Protein AF-A0AAV9LYA1-F1 (afdb_monomer)

Organism: NCBI:txid50273

Foldseek 3Di:
DLVVVCVVCVVCQVPVCVVVVHDHSVLVVLVCCCVPPCVVCLQVLQVVLLVQVVCVVVPHDDDLVVSVVSLVNQCVSVVNDCVSVVPSHVVVSVVSVVVVVVVVLVVCVVVHDPVVSVVVVVVSVVVVCVRVVVVVVVVD

InterPro domains:
  IPR001373 Cullin, N-terminal [PF00888] (2-130)
  IPR016159 Cullin repeat-like-containing domain superfamily [SSF74788] (1-132)
  IPR045093 Cullin [PTHR11932] (3-132)

Nearest PDB structures (foldseek):
  8i79-assembly1_E  TM=8.786E-01  e=1.451E-05  Homo sapiens
  8jau-assembly1_I  TM=9.009E-01  e=4.497E-05  Homo sapiens
  8i79-assembly1_C  TM=8.754E-01  e=7.915E-05  Homo sapiens
  8jar-assembly1_I  TM=9.065E-01  e=1.848E-04  Homo sapiens
  8jas-assembly1_E  TM=8.627E-01  e=2.636E-03  Homo sapiens

pLDDT: mean 85.84, std 10.92, range [37.28, 94.69]

Mean predicted aligned error: 6.58 Å

Solvent-accessible surface area (backbone atoms only — not comparable to full-atom values): 7899 Å² total; per-residue (Å²): 111,61,75,54,51,49,62,75,43,37,67,48,56,67,51,53,29,58,74,66,72,51,80,51,68,65,53,52,51,47,50,52,44,40,72,73,44,40,71,79,39,47,63,61,52,42,56,52,49,52,54,50,50,53,39,42,73,76,68,45,92,69,66,64,65,61,54,47,58,55,52,49,49,39,35,54,74,38,74,80,37,55,64,46,28,43,69,69,38,45,55,57,51,51,52,49,50,53,53,52,50,51,54,52,50,61,49,37,68,73,76,44,54,73,71,56,42,53,53,52,50,53,51,50,55,49,52,49,58,69,35,65,72,46,46,65,64,65,76,109

Radius of gyration: 20.77 Å; Cα contacts (8 Å, |Δi|>4): 65; chains: 1; bounding box: 50×28×59 Å

Secondary structure (DSSP, 8-state):
-HHHHHHHTHHIIIIIIHHHTPPPHHHHHHHHHIIIIIHHHHHHHHHHHHHHHHHHHTT----HHHHHHHHHHHHHHTTT-SHHIIIIIIHHHHHHHHHHHHHHHHHHHHHS-HHHHHHHHHHHHHHHHHSHHHHHHS--

Structure (mmCIF, N/CA/C/O backbone):
data_AF-A0AAV9LYA1-F1
#
_entry.id   AF-A0AAV9LYA1-F1
#
loop_
_atom_site.group_PDB
_atom_site.id
_atom_site.type_symbol
_atom_site.label_atom_id
_atom_site.label_alt_id
_atom_site.label_comp_id
_atom_site.label_asym_id
_atom_site.label_entity_id
_atom_site.label_seq_id
_atom_site.pdbx_PDB_ins_code
_atom_site.Cartn_x
_atom_site.Cartn_y
_atom_site.Cartn_z
_atom_site.occupancy
_atom_site.B_iso_or_equiv
_atom_site.auth_seq_id
_atom_site.auth_comp_id
_atom_site.auth_asym_id
_atom_site.auth_atom_id
_atom_site.pdbx_PDB_model_num
ATOM 1 N N . MET A 1 1 ? 16.032 -6.477 -13.720 1.00 66.44 1 MET A N 1
ATOM 2 C CA . MET A 1 1 ? 16.201 -6.683 -15.178 1.00 66.44 1 MET A CA 1
ATOM 3 C C . MET A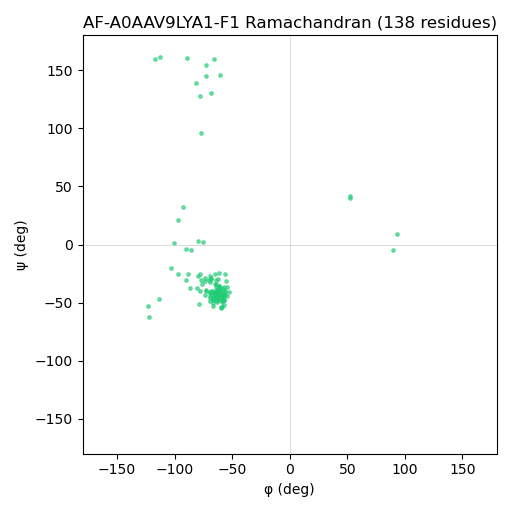 1 1 ? 16.549 -5.378 -15.905 1.00 66.44 1 MET A C 1
ATOM 5 O O . MET A 1 1 ? 17.589 -5.333 -16.545 1.00 66.44 1 MET A O 1
ATOM 9 N N . ILE A 1 2 ? 15.781 -4.295 -15.726 1.00 75.31 2 ILE A N 1
ATOM 10 C CA . ILE A 1 2 ? 16.028 -2.978 -16.361 1.00 75.31 2 ILE A CA 1
ATOM 11 C C . ILE A 1 2 ? 17.428 -2.402 -16.054 1.00 75.31 2 ILE A C 1
ATOM 13 O O . ILE A 1 2 ? 18.122 -1.959 -16.961 1.00 75.31 2 ILE A O 1
ATOM 17 N N . LYS A 1 3 ? 17.920 -2.539 -14.812 1.00 79.62 3 LYS A N 1
ATOM 18 C CA . LYS A 1 3 ? 19.301 -2.155 -14.433 1.00 79.62 3 LYS A CA 1
ATOM 19 C C . LYS A 1 3 ? 20.392 -2.831 -15.281 1.00 79.62 3 LYS A C 1
ATOM 21 O O . LYS A 1 3 ? 21.455 -2.259 -15.491 1.00 79.62 3 LYS A O 1
ATOM 26 N N . TRP A 1 4 ? 20.150 -4.054 -15.757 1.00 83.56 4 TRP A N 1
ATOM 27 C CA . TRP A 1 4 ? 21.087 -4.755 -16.638 1.00 83.56 4 TRP A CA 1
ATOM 28 C C . TRP A 1 4 ? 20.966 -4.278 -18.081 1.00 83.56 4 TRP A C 1
ATOM 30 O O . TRP A 1 4 ? 21.985 -4.110 -18.739 1.00 83.56 4 TRP A O 1
ATOM 40 N N . LEU A 1 5 ? 19.749 -3.992 -18.550 1.00 83.50 5 LEU A N 1
ATOM 41 C CA . LEU A 1 5 ? 19.531 -3.410 -19.875 1.00 83.50 5 LEU A CA 1
ATOM 42 C C . LEU A 1 5 ? 20.225 -2.047 -20.011 1.00 83.50 5 LEU A C 1
ATOM 44 O O . LEU A 1 5 ? 20.911 -1.833 -21.003 1.00 83.50 5 LEU A O 1
ATOM 48 N N . SER A 1 6 ? 20.157 -1.187 -18.989 1.00 80.88 6 SER A N 1
ATOM 49 C CA . SER A 1 6 ? 20.910 0.081 -18.951 1.00 80.88 6 SER A CA 1
ATOM 50 C C . SER A 1 6 ? 22.428 -0.144 -19.066 1.00 80.88 6 SER A C 1
ATOM 52 O O . SER A 1 6 ? 23.117 0.559 -19.802 1.00 80.88 6 SER A O 1
ATOM 54 N N . ARG A 1 7 ? 22.971 -1.205 -18.449 1.00 84.50 7 ARG A N 1
ATOM 55 C CA . ARG A 1 7 ? 24.391 -1.574 -18.615 1.00 84.50 7 ARG A CA 1
ATOM 56 C C . ARG A 1 7 ? 24.726 -2.053 -20.028 1.00 84.50 7 ARG A C 1
ATOM 58 O O . ARG A 1 7 ? 25.752 -1.648 -20.566 1.00 84.50 7 ARG A O 1
ATOM 65 N N . PHE A 1 8 ? 23.887 -2.897 -20.628 1.00 88.31 8 PHE A N 1
ATOM 66 C CA . PHE A 1 8 ? 24.110 -3.391 -21.992 1.00 88.31 8 PHE A CA 1
ATOM 67 C C . PHE A 1 8 ? 23.994 -2.276 -23.036 1.00 88.31 8 PHE A C 1
ATOM 69 O O . PHE A 1 8 ? 24.804 -2.203 -23.957 1.00 88.31 8 PHE A O 1
ATOM 76 N N . PHE A 1 9 ? 23.029 -1.374 -22.866 1.00 87.25 9 PHE A N 1
ATOM 77 C CA . PHE A 1 9 ? 22.775 -0.256 -23.770 1.00 87.25 9 PHE A CA 1
ATOM 78 C C . PHE A 1 9 ? 23.413 1.057 -23.301 1.00 87.25 9 PHE A C 1
ATOM 80 O O . PHE A 1 9 ? 23.032 2.126 -23.777 1.00 87.25 9 PHE A O 1
ATOM 87 N N . HIS A 1 10 ? 24.432 0.994 -22.436 1.00 87.56 10 HIS A N 1
ATOM 88 C CA . HIS A 1 10 ? 25.041 2.173 -21.812 1.00 87.56 10 HIS A CA 1
ATOM 89 C C . HIS A 1 10 ? 25.523 3.215 -22.831 1.00 87.56 10 HIS A C 1
ATOM 91 O O . HIS A 1 10 ? 25.393 4.418 -22.616 1.00 87.56 10 HIS A O 1
ATOM 97 N N . TYR A 1 11 ? 26.053 2.767 -23.975 1.00 88.75 11 TYR A N 1
ATOM 98 C CA . TYR A 1 11 ? 26.466 3.671 -25.049 1.00 88.75 11 TYR A CA 1
ATOM 99 C C . TYR A 1 11 ? 25.280 4.452 -25.638 1.00 88.75 11 TYR A C 1
ATOM 101 O O . TYR A 1 11 ? 25.370 5.663 -25.841 1.00 88.75 11 TYR A O 1
ATOM 109 N N . LEU A 1 12 ? 24.152 3.780 -25.889 1.00 85.56 12 LEU A N 1
ATOM 110 C CA . LEU A 1 12 ? 22.944 4.439 -26.386 1.00 85.56 12 LEU A CA 1
ATOM 111 C C . LEU A 1 12 ? 22.390 5.409 -25.341 1.00 85.56 12 LEU A C 1
ATOM 113 O O . LEU A 1 12 ? 22.082 6.545 -25.689 1.00 85.56 12 LEU A O 1
ATOM 117 N N . GLU A 1 13 ? 22.347 5.000 -24.073 1.00 82.88 13 GLU A N 1
ATOM 118 C CA . GLU A 1 13 ? 21.921 5.849 -22.954 1.00 82.88 13 GLU A CA 1
ATOM 119 C C . GLU A 1 13 ? 22.766 7.122 -22.840 1.00 82.88 13 GLU A C 1
ATOM 121 O O . GLU A 1 13 ? 22.237 8.231 -22.786 1.00 82.88 13 GLU A O 1
ATOM 126 N N . ARG A 1 14 ? 24.093 6.982 -22.873 1.00 86.06 14 ARG A N 1
ATOM 127 C CA . ARG A 1 14 ? 25.007 8.103 -22.645 1.00 86.06 14 ARG A CA 1
ATOM 128 C C . ARG A 1 14 ? 25.124 9.052 -23.833 1.00 86.06 14 ARG A C 1
ATOM 130 O O . ARG A 1 14 ? 25.337 10.243 -23.626 1.00 86.06 14 ARG A O 1
ATOM 137 N N . PHE A 1 15 ? 25.039 8.546 -25.063 1.00 87.25 15 PHE A N 1
ATOM 138 C CA . PHE A 1 15 ? 25.331 9.348 -26.255 1.00 87.25 15 PHE A CA 1
ATOM 139 C C . PHE A 1 15 ? 24.108 9.591 -27.135 1.00 87.25 15 PHE A C 1
ATOM 141 O O . PHE A 1 15 ? 23.883 10.723 -27.556 1.00 87.25 15 PHE A O 1
ATOM 148 N N . PHE A 1 16 ? 23.312 8.562 -27.433 1.00 86.88 16 PHE A N 1
ATOM 149 C CA . PHE A 1 16 ? 22.181 8.698 -28.353 1.00 86.88 16 PHE A CA 1
ATOM 150 C C . PHE A 1 16 ? 20.973 9.359 -27.680 1.00 86.88 16 PHE A C 1
ATOM 152 O O . PHE A 1 16 ? 20.455 10.350 -28.197 1.00 86.88 16 PHE A O 1
ATOM 159 N N . ILE A 1 17 ? 20.566 8.845 -26.516 1.00 87.19 17 ILE A N 1
ATOM 160 C CA . ILE A 1 17 ? 19.440 9.360 -25.725 1.00 87.19 17 ILE A CA 1
ATOM 161 C C . ILE A 1 17 ? 19.745 10.787 -25.261 1.00 87.19 17 ILE A C 1
ATOM 163 O O . ILE A 1 17 ? 18.947 11.688 -25.514 1.00 87.19 17 ILE A O 1
ATOM 167 N N . ALA A 1 18 ? 20.944 11.024 -24.712 1.00 84.38 18 ALA A N 1
ATOM 168 C CA . ALA A 1 18 ? 21.375 12.353 -24.275 1.00 84.38 18 ALA A CA 1
ATOM 169 C C . ALA A 1 18 ? 21.381 13.390 -25.413 1.00 84.38 18 ALA A C 1
ATOM 171 O O . ALA A 1 18 ? 20.904 14.508 -25.238 1.00 84.38 18 ALA A O 1
ATOM 172 N N . ARG A 1 19 ? 21.874 13.025 -26.607 1.00 87.62 19 ARG A N 1
ATOM 173 C CA . ARG A 1 19 ? 21.932 13.943 -27.759 1.00 87.62 19 ARG A CA 1
ATOM 174 C C . ARG A 1 19 ? 20.555 14.279 -28.331 1.00 87.62 19 ARG A C 1
ATOM 176 O O . ARG A 1 19 ? 20.407 15.329 -28.949 1.00 87.62 19 ARG A O 1
ATOM 183 N N . ARG A 1 20 ? 19.577 13.383 -28.183 1.00 88.62 20 ARG A N 1
ATOM 184 C CA . ARG A 1 20 ? 18.207 13.573 -28.682 1.00 88.62 20 ARG A CA 1
ATOM 185 C C . ARG A 1 20 ? 17.208 14.001 -27.606 1.00 88.62 20 ARG A C 1
ATOM 187 O O . ARG A 1 20 ? 16.042 14.169 -27.942 1.00 88.62 20 ARG A O 1
ATOM 194 N N . SER A 1 21 ? 17.654 14.178 -26.361 1.00 84.94 21 SER A N 1
ATOM 195 C CA . SER A 1 21 ? 16.804 14.533 -25.215 1.00 84.94 21 SER A CA 1
ATOM 196 C C . SER A 1 21 ? 15.603 13.592 -25.050 1.00 84.94 21 SER A C 1
ATOM 198 O O . SER A 1 21 ? 14.484 14.037 -24.814 1.00 84.94 21 SER A O 1
ATOM 200 N N . LEU A 1 22 ? 15.836 12.288 -25.224 1.00 87.69 22 LEU A N 1
ATOM 201 C CA . LEU A 1 22 ? 14.820 11.249 -25.033 1.00 87.69 22 LEU A CA 1
ATOM 202 C C . LEU A 1 22 ? 14.800 10.765 -23.574 1.00 87.69 22 LEU A C 1
ATOM 204 O O . LEU A 1 22 ? 15.787 10.927 -22.855 1.00 87.69 22 LEU A O 1
ATOM 208 N N . SER A 1 23 ? 13.698 10.133 -23.167 1.00 85.50 23 SER A N 1
ATOM 209 C CA . SER A 1 23 ? 13.571 9.460 -21.869 1.00 85.50 23 SER A CA 1
ATOM 210 C C . SER A 1 23 ? 14.592 8.335 -21.691 1.00 85.50 23 SER A C 1
ATOM 212 O O . SER A 1 23 ? 14.947 7.637 -22.649 1.00 85.50 23 SER A O 1
ATOM 214 N N . GLY A 1 24 ? 15.048 8.155 -20.450 1.00 86.50 24 GLY A N 1
ATOM 215 C CA . GLY A 1 24 ? 15.975 7.091 -20.064 1.00 86.50 24 GLY A CA 1
ATOM 216 C C . GLY A 1 24 ? 15.358 5.699 -20.206 1.00 86.50 24 GLY A C 1
ATOM 217 O O . GLY A 1 24 ? 14.137 5.536 -20.248 1.00 86.50 24 GLY A O 1
ATOM 218 N N . LEU A 1 25 ? 16.195 4.663 -20.298 1.00 86.50 25 LEU A N 1
ATOM 219 C CA . LEU A 1 25 ? 15.695 3.292 -20.442 1.00 86.50 25 LEU A CA 1
ATOM 220 C C . LEU A 1 25 ? 15.028 2.787 -19.157 1.00 86.50 25 LEU A C 1
ATOM 222 O O . LEU A 1 25 ? 14.107 1.972 -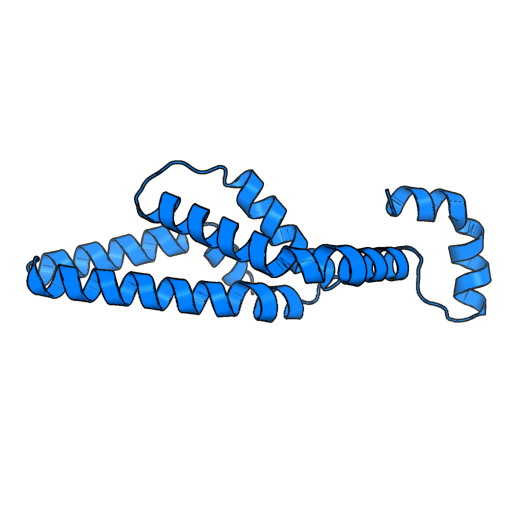19.206 1.00 86.50 25 LEU A O 1
ATOM 226 N N . ASP A 1 26 ? 15.495 3.275 -18.013 1.00 84.88 26 ASP A N 1
ATOM 227 C CA . ASP A 1 26 ? 14.852 3.115 -16.715 1.00 84.88 26 ASP A CA 1
ATOM 228 C C . ASP A 1 26 ? 13.440 3.702 -16.702 1.00 84.88 26 ASP A C 1
ATOM 230 O O . ASP A 1 26 ? 12.504 3.029 -16.268 1.00 84.88 26 ASP A O 1
ATOM 234 N N . GLU A 1 27 ? 13.281 4.901 -17.257 1.00 86.75 27 GLU A N 1
ATOM 235 C CA . GLU A 1 27 ? 11.994 5.574 -17.361 1.00 86.75 27 GLU A CA 1
ATOM 236 C C . GLU A 1 27 ? 11.031 4.860 -18.294 1.00 86.75 27 GLU A C 1
ATOM 238 O O . GLU A 1 27 ? 9.922 4.515 -17.889 1.00 86.75 27 GLU A O 1
ATOM 243 N N . VAL A 1 28 ? 11.476 4.537 -19.506 1.00 89.06 28 VAL A N 1
ATOM 244 C CA . VAL A 1 28 ? 10.659 3.792 -20.468 1.00 89.06 28 VAL A CA 1
ATOM 245 C C . VAL A 1 28 ? 10.279 2.418 -19.920 1.00 89.06 28 VAL A C 1
ATOM 247 O O . VAL A 1 28 ? 9.123 2.015 -20.018 1.00 89.06 28 VAL A O 1
ATOM 250 N N . GLY A 1 29 ? 11.222 1.705 -19.299 1.00 89.31 29 GLY A N 1
ATOM 251 C CA . GLY A 1 29 ? 10.953 0.399 -18.707 1.00 89.31 29 GLY A CA 1
ATOM 252 C C . GLY A 1 29 ? 9.916 0.458 -17.585 1.00 89.31 29 GLY A C 1
ATOM 253 O O . GLY A 1 29 ? 9.052 -0.418 -17.509 1.00 89.31 29 GLY A O 1
ATOM 254 N N . LEU A 1 30 ? 9.969 1.493 -16.740 1.00 89.31 30 LEU A N 1
ATOM 255 C CA . LEU A 1 30 ? 8.979 1.694 -15.686 1.00 89.31 30 LEU A CA 1
ATOM 256 C C . LEU A 1 30 ? 7.610 2.076 -16.254 1.00 89.31 30 LEU A C 1
ATOM 258 O O . LEU A 1 30 ? 6.613 1.520 -15.804 1.00 89.31 30 LEU A O 1
ATOM 262 N N . MET A 1 31 ? 7.549 2.953 -17.263 1.00 90.06 31 MET A N 1
ATOM 263 C CA . MET A 1 31 ? 6.291 3.277 -17.946 1.00 90.06 31 MET A CA 1
ATOM 264 C C . MET A 1 31 ? 5.647 2.026 -18.546 1.00 90.06 31 MET A C 1
ATOM 266 O O . MET 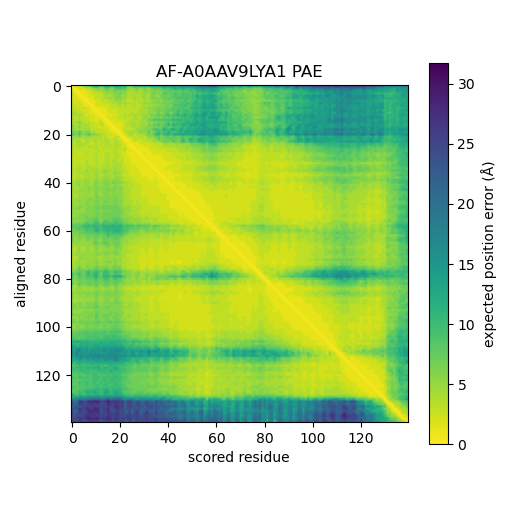A 1 31 ? 4.470 1.781 -18.318 1.00 90.06 31 MET A O 1
ATOM 270 N N . CYS A 1 32 ? 6.421 1.175 -19.227 1.00 92.12 32 CYS A N 1
ATOM 271 C CA . CYS A 1 32 ? 5.899 -0.083 -19.760 1.00 92.12 32 CYS A CA 1
ATOM 272 C C . CYS A 1 32 ? 5.359 -1.001 -18.657 1.00 92.12 32 CYS A C 1
ATOM 274 O O . CYS A 1 32 ? 4.302 -1.603 -18.829 1.00 92.12 32 CYS A O 1
ATOM 276 N N . PHE A 1 33 ? 6.063 -1.123 -17.527 1.00 92.25 33 PHE A N 1
ATOM 277 C CA . PHE A 1 33 ? 5.569 -1.912 -16.397 1.00 92.25 33 PHE A CA 1
ATOM 278 C C . PHE A 1 33 ? 4.280 -1.323 -15.817 1.00 92.25 33 PHE A C 1
ATOM 280 O O . PHE A 1 33 ? 3.338 -2.063 -15.532 1.00 92.25 33 PHE A O 1
ATOM 287 N N . ARG A 1 34 ? 4.219 0.004 -15.676 1.00 91.75 34 ARG A N 1
ATOM 288 C CA . ARG A 1 34 ? 3.036 0.696 -15.176 1.00 91.75 34 ARG A CA 1
ATOM 289 C C . ARG A 1 34 ? 1.825 0.414 -16.067 1.00 91.75 34 ARG A C 1
ATOM 291 O O . ARG A 1 34 ? 0.809 -0.078 -15.588 1.00 91.75 34 ARG A O 1
ATOM 298 N N . ASP A 1 35 ? 1.976 0.669 -17.360 1.00 92.69 35 ASP A N 1
ATOM 299 C CA . ASP A 1 35 ? 0.868 0.661 -18.311 1.00 92.69 35 ASP A CA 1
ATOM 300 C C . ASP A 1 35 ? 0.381 -0.767 -18.628 1.00 92.69 35 ASP A C 1
ATOM 302 O O . ASP A 1 35 ? -0.800 -0.970 -18.887 1.00 92.69 35 ASP A O 1
ATOM 306 N N . LEU A 1 36 ? 1.271 -1.770 -18.597 1.00 94.50 36 LEU A N 1
ATOM 307 C CA . LEU A 1 36 ? 0.930 -3.155 -18.956 1.00 94.50 36 LEU A CA 1
ATOM 308 C C . LEU A 1 36 ? 0.615 -4.060 -17.760 1.00 94.50 36 LEU A C 1
ATOM 310 O O . LEU A 1 36 ? -0.040 -5.085 -17.937 1.00 94.50 36 LEU A O 1
ATOM 314 N N . VAL A 1 37 ? 1.138 -3.750 -16.570 1.00 93.69 37 VAL A N 1
ATOM 315 C CA . VAL A 1 37 ? 1.053 -4.644 -15.402 1.00 93.69 37 VAL A CA 1
ATOM 316 C C . VAL A 1 37 ? 0.397 -3.951 -14.220 1.00 93.69 37 VAL A C 1
ATOM 318 O O . VAL A 1 37 ? -0.551 -4.488 -13.650 1.00 93.69 37 VAL A O 1
ATOM 321 N N . TYR A 1 38 ? 0.889 -2.777 -13.830 1.00 93.81 38 TYR A N 1
ATOM 322 C CA . TYR A 1 38 ? 0.401 -2.117 -12.622 1.00 93.81 38 TYR A CA 1
ATOM 323 C C . TYR A 1 38 ? -1.055 -1.677 -12.737 1.00 93.81 38 TYR A C 1
ATOM 325 O O . TYR A 1 38 ? -1.827 -1.982 -11.837 1.00 93.81 38 TYR A O 1
ATOM 333 N N . GLU A 1 39 ? -1.450 -1.018 -13.828 1.00 93.62 39 GLU A N 1
ATOM 334 C CA . GLU A 1 39 ? -2.830 -0.536 -13.992 1.00 93.62 39 GLU A CA 1
ATOM 335 C C . GLU A 1 39 ? -3.867 -1.667 -13.874 1.00 93.62 39 GLU A C 1
ATOM 337 O O . GLU A 1 39 ? -4.903 -1.501 -13.233 1.00 93.62 39 GLU A O 1
ATOM 342 N N . GLU A 1 40 ? -3.539 -2.856 -14.383 1.00 94.50 40 GLU A N 1
ATOM 343 C CA . GLU A 1 40 ? -4.397 -4.046 -14.318 1.00 94.50 40 GLU A CA 1
ATOM 344 C C . GLU A 1 40 ? -4.403 -4.727 -12.936 1.00 94.50 40 GLU A C 1
ATOM 346 O O . GLU A 1 40 ? -5.391 -5.355 -12.537 1.00 94.50 40 GLU A O 1
ATOM 351 N N . LEU A 1 41 ? -3.294 -4.650 -12.192 1.00 94.00 41 LEU A N 1
ATOM 352 C CA . LEU A 1 41 ? -3.112 -5.395 -10.941 1.00 94.00 41 LEU A CA 1
ATOM 353 C C . LEU A 1 41 ? -3.275 -4.555 -9.676 1.00 94.00 41 LEU A C 1
ATOM 355 O O . LEU A 1 41 ? -3.558 -5.133 -8.626 1.00 94.00 41 LEU A O 1
ATOM 359 N N . LYS A 1 42 ? -3.150 -3.226 -9.745 1.00 93.50 42 LYS A N 1
ATOM 360 C CA . LYS A 1 42 ? -3.141 -2.339 -8.572 1.00 93.50 42 LYS A CA 1
ATOM 361 C C . LYS A 1 42 ? -4.379 -2.499 -7.696 1.00 93.50 42 LYS A C 1
ATOM 363 O O . LYS A 1 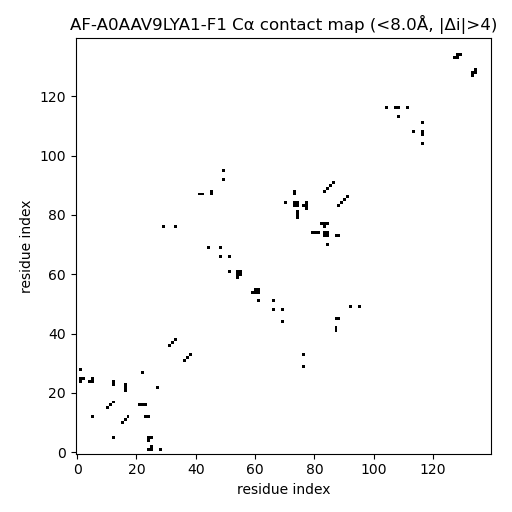42 ? -4.253 -2.582 -6.479 1.00 93.50 42 LYS A O 1
ATOM 368 N N . GLY A 1 43 ? -5.558 -2.651 -8.306 1.00 94.69 43 GLY A N 1
ATOM 369 C CA . GLY A 1 43 ? -6.806 -2.888 -7.576 1.00 94.69 43 GLY A CA 1
ATOM 370 C C . GLY A 1 43 ? -6.785 -4.208 -6.801 1.00 94.69 43 GLY A C 1
ATOM 371 O O . GLY A 1 43 ? -7.025 -4.222 -5.600 1.00 94.69 43 GLY A O 1
ATOM 372 N N . LYS A 1 44 ? -6.406 -5.309 -7.462 1.00 94.44 44 LYS A N 1
ATOM 373 C CA . LYS A 1 44 ? -6.327 -6.638 -6.828 1.00 94.44 44 LYS A CA 1
ATOM 374 C C . LYS A 1 44 ? -5.260 -6.689 -5.736 1.00 94.44 44 LYS A C 1
ATOM 376 O O . LYS A 1 44 ? -5.481 -7.296 -4.694 1.00 94.44 44 LYS A O 1
ATOM 381 N N . ALA A 1 45 ? -4.109 -6.065 -5.984 1.00 93.38 45 ALA A N 1
ATOM 382 C CA . ALA A 1 45 ? -3.020 -5.978 -5.021 1.00 93.38 45 ALA A CA 1
ATOM 383 C C . ALA A 1 45 ? -3.451 -5.189 -3.782 1.00 93.38 45 ALA A C 1
ATOM 385 O O . ALA A 1 45 ? -3.257 -5.667 -2.667 1.00 93.38 45 ALA A O 1
ATOM 386 N N . ARG A 1 46 ? -4.106 -4.037 -3.971 1.00 93.44 46 ARG A N 1
ATOM 387 C CA . ARG A 1 46 ? -4.681 -3.258 -2.874 1.00 93.44 46 ARG A CA 1
ATOM 388 C C . ARG A 1 46 ? -5.668 -4.089 -2.064 1.00 93.44 46 ARG A C 1
ATOM 390 O O . ARG A 1 46 ? -5.515 -4.168 -0.853 1.00 93.44 46 ARG A O 1
ATOM 397 N N . ASP A 1 47 ? -6.642 -4.718 -2.714 1.00 93.38 47 ASP A N 1
ATOM 398 C CA . ASP A 1 47 ? -7.689 -5.462 -2.013 1.00 93.38 47 ASP A CA 1
ATOM 399 C C . ASP A 1 47 ? -7.093 -6.637 -1.211 1.00 93.38 47 ASP A C 1
ATOM 401 O O . ASP A 1 47 ? -7.470 -6.873 -0.064 1.00 93.38 47 ASP A O 1
ATOM 405 N N . ALA A 1 48 ? -6.094 -7.333 -1.769 1.00 92.88 48 ALA A N 1
ATOM 406 C CA . ALA A 1 48 ? -5.362 -8.384 -1.064 1.00 92.88 48 ALA A CA 1
ATOM 407 C C . ALA A 1 48 ? -4.582 -7.845 0.146 1.00 92.88 48 ALA A C 1
ATOM 409 O O . ALA A 1 48 ? -4.602 -8.456 1.215 1.00 92.88 48 ALA A O 1
ATOM 410 N N . VAL A 1 49 ? -3.923 -6.692 -0.001 1.00 91.00 49 VAL A N 1
ATOM 411 C CA . VAL A 1 49 ? -3.217 -6.020 1.095 1.00 91.00 49 VAL A CA 1
ATOM 412 C C . VAL A 1 49 ? -4.188 -5.598 2.197 1.00 91.00 49 VAL A C 1
ATOM 414 O O . VAL A 1 49 ? -3.915 -5.851 3.366 1.00 91.00 49 VAL A O 1
ATOM 417 N N . THR A 1 50 ? -5.344 -5.031 1.852 1.00 90.69 50 THR A N 1
ATOM 418 C CA . THR A 1 50 ? -6.383 -4.675 2.827 1.00 90.69 50 THR A CA 1
ATOM 419 C C . THR A 1 50 ? -6.820 -5.890 3.646 1.00 90.69 50 THR A C 1
ATOM 421 O O . THR A 1 50 ? -6.856 -5.813 4.872 1.00 90.69 50 THR A O 1
ATOM 424 N N . VAL A 1 51 ? -7.037 -7.040 2.998 1.00 92.00 51 VAL A N 1
ATOM 425 C CA . VAL A 1 51 ? -7.374 -8.295 3.693 1.00 92.00 51 VAL A CA 1
ATOM 426 C C . VAL A 1 51 ? -6.255 -8.751 4.633 1.00 92.00 51 VAL A C 1
ATOM 428 O O . VAL A 1 51 ? -6.537 -9.219 5.733 1.00 92.00 51 VAL A O 1
ATOM 431 N N . LEU A 1 52 ? -4.985 -8.632 4.231 1.00 90.19 52 LEU A N 1
ATOM 432 C CA . LEU A 1 52 ? -3.859 -8.972 5.109 1.00 90.19 52 LEU A CA 1
ATOM 433 C C . LEU A 1 52 ? -3.815 -8.070 6.346 1.00 90.19 52 LEU A C 1
ATOM 435 O O . LEU A 1 52 ? -3.551 -8.552 7.443 1.00 90.19 52 LEU A O 1
ATOM 439 N N . ILE A 1 53 ? -4.117 -6.785 6.189 1.00 88.81 53 ILE A N 1
ATOM 440 C CA . ILE A 1 53 ? -4.114 -5.837 7.305 1.00 88.81 53 ILE A CA 1
ATOM 441 C C . ILE A 1 53 ? -5.265 -6.123 8.266 1.00 88.81 53 ILE A C 1
ATOM 443 O O . ILE A 1 53 ? -5.074 -6.092 9.478 1.00 88.81 53 ILE A O 1
ATOM 447 N N . ASP A 1 54 ? -6.448 -6.455 7.754 1.00 90.12 54 ASP A N 1
ATOM 448 C CA . ASP A 1 54 ? -7.572 -6.841 8.609 1.00 90.12 54 ASP A CA 1
ATOM 449 C C . ASP A 1 54 ? -7.271 -8.112 9.407 1.00 90.12 54 ASP A C 1
ATOM 451 O O . ASP A 1 54 ? -7.583 -8.184 10.593 1.00 90.12 54 ASP A O 1
ATOM 455 N N . LYS A 1 55 ? -6.590 -9.086 8.796 1.00 90.75 55 LYS A N 1
ATOM 456 C CA . LYS A 1 55 ? -6.108 -10.275 9.508 1.00 90.75 55 LYS A CA 1
ATOM 457 C C . LYS A 1 55 ? -5.139 -9.918 10.631 1.00 90.75 55 LYS A C 1
ATOM 459 O O . LYS A 1 55 ? -5.296 -10.409 11.745 1.00 90.75 55 LYS A O 1
ATOM 464 N N . GLU A 1 56 ? -4.181 -9.030 10.369 1.00 88.44 56 GLU A N 1
ATOM 465 C CA . GLU A 1 56 ? -3.258 -8.550 11.405 1.00 88.44 56 GLU A CA 1
ATOM 466 C C . GLU A 1 56 ? -3.995 -7.827 12.544 1.00 88.44 56 GLU A C 1
ATOM 468 O O . GLU A 1 56 ? -3.683 -8.039 13.717 1.00 88.44 56 GLU A O 1
ATOM 473 N N . ARG A 1 57 ? -5.021 -7.028 12.224 1.00 86.62 57 ARG A N 1
ATOM 474 C CA . ARG A 1 57 ? -5.859 -6.328 13.214 1.00 86.62 57 ARG A CA 1
ATOM 475 C C . ARG A 1 57 ? -6.650 -7.272 14.110 1.00 86.62 57 ARG A C 1
ATOM 477 O O . ARG A 1 57 ? -6.816 -6.976 15.292 1.00 86.62 57 ARG A O 1
ATOM 48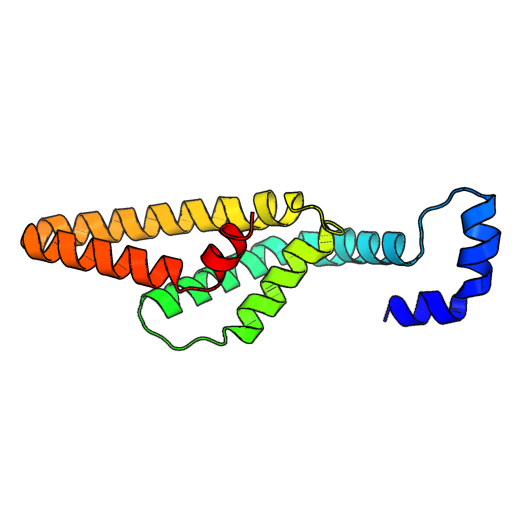4 N N . GLU A 1 58 ? -7.122 -8.388 13.566 1.00 89.12 58 GLU A N 1
ATOM 485 C CA . GLU A 1 58 ? -7.799 -9.441 14.333 1.00 89.12 58 GLU A CA 1
ATOM 486 C C . GLU A 1 58 ? -6.801 -10.363 15.071 1.00 89.12 58 GLU A C 1
ATOM 488 O O . GLU A 1 58 ? -7.205 -11.289 15.774 1.00 89.12 58 GLU A O 1
ATOM 493 N N . GLY A 1 59 ? -5.495 -10.077 14.986 1.00 87.00 59 GLY A N 1
ATOM 494 C CA . GLY A 1 59 ? -4.440 -10.749 15.747 1.00 87.00 59 GLY A CA 1
ATOM 495 C C . GLY A 1 59 ? -3.787 -11.933 15.032 1.00 87.00 59 GLY A C 1
ATOM 496 O O . GLY A 1 59 ? -3.008 -12.659 15.655 1.00 87.00 59 GLY A O 1
ATOM 497 N N . GLU A 1 60 ? -4.070 -12.145 13.745 1.00 90.69 60 GLU A N 1
ATOM 498 C CA . GLU A 1 60 ? -3.371 -13.149 12.943 1.00 90.69 60 GLU A CA 1
ATOM 499 C C . GLU A 1 60 ? -1.942 -12.690 12.617 1.00 90.69 60 GLU A C 1
ATOM 501 O O . GLU A 1 60 ? -1.673 -11.512 12.381 1.00 90.69 60 GLU A O 1
ATOM 506 N N . GLN A 1 61 ? -0.999 -13.634 12.562 1.00 86.75 61 GLN A N 1
ATOM 507 C CA . GLN A 1 61 ? 0.347 -13.325 12.087 1.00 86.75 61 GLN A CA 1
ATOM 508 C C . GLN A 1 61 ? 0.373 -13.251 10.563 1.00 86.75 61 GLN A C 1
ATOM 510 O O . GLN A 1 61 ? -0.018 -14.198 9.878 1.00 86.75 61 GLN A O 1
ATOM 515 N N . ILE A 1 62 ? 0.897 -12.143 10.044 1.00 88.25 62 ILE A N 1
ATOM 516 C CA . ILE A 1 62 ? 1.102 -11.930 8.613 1.00 88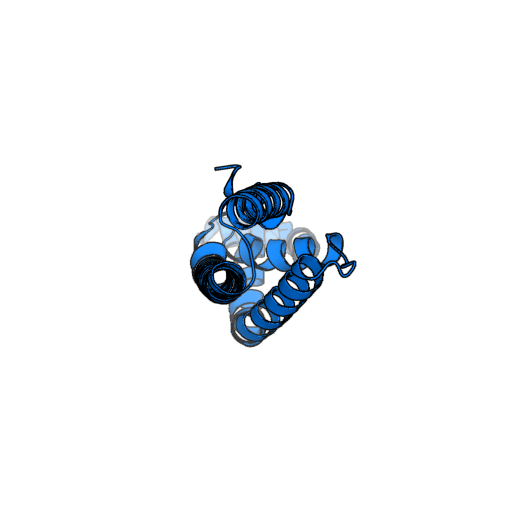.25 62 ILE A CA 1
ATOM 517 C C . ILE A 1 62 ? 2.583 -11.762 8.283 1.00 88.25 62 ILE A C 1
ATOM 519 O O . ILE A 1 62 ? 3.400 -11.388 9.129 1.00 88.25 62 ILE A O 1
ATOM 523 N N . ASP A 1 63 ? 2.924 -11.990 7.018 1.00 88.50 63 ASP A N 1
ATOM 524 C CA . ASP A 1 63 ? 4.243 -11.656 6.497 1.00 88.50 63 ASP A CA 1
ATOM 525 C C . ASP A 1 63 ? 4.344 -10.143 6.243 1.00 88.50 63 ASP A C 1
ATOM 527 O O . ASP A 1 63 ? 3.943 -9.619 5.200 1.00 88.50 63 ASP A O 1
ATOM 531 N N . ARG A 1 64 ? 4.896 -9.429 7.229 1.00 84.19 64 ARG A N 1
ATOM 532 C CA . ARG A 1 64 ? 5.161 -7.986 7.142 1.00 84.19 64 ARG A CA 1
ATOM 533 C C . ARG A 1 64 ? 6.200 -7.628 6.073 1.00 84.19 64 ARG A C 1
ATOM 535 O O . ARG A 1 64 ? 6.192 -6.497 5.593 1.00 84.19 64 ARG A O 1
ATOM 542 N N . GLY A 1 65 ? 7.092 -8.556 5.716 1.00 86.44 65 GLY A N 1
ATOM 543 C CA . GLY A 1 65 ? 8.064 -8.366 4.640 1.00 86.44 65 GLY A CA 1
ATOM 544 C C . GLY A 1 65 ? 7.364 -8.325 3.288 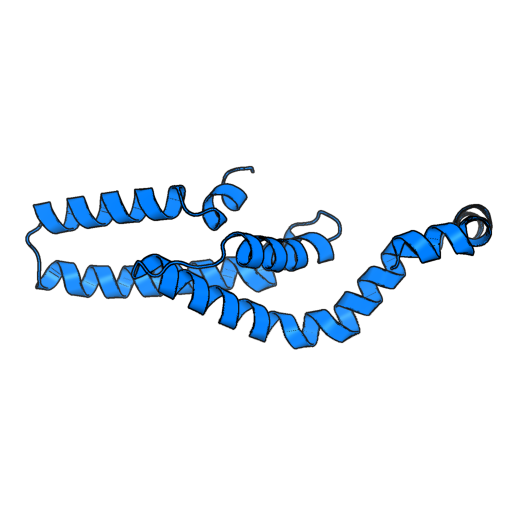1.00 86.44 65 GLY A C 1
ATOM 545 O O . GLY A 1 65 ? 7.523 -7.358 2.551 1.00 86.44 65 GLY A O 1
ATOM 546 N N . LEU A 1 66 ? 6.486 -9.298 3.035 1.00 87.88 66 LEU A N 1
ATOM 547 C CA . LEU A 1 66 ? 5.654 -9.329 1.832 1.00 87.88 66 LEU A CA 1
ATOM 548 C C . LEU A 1 66 ? 4.773 -8.079 1.707 1.00 87.88 66 LEU A C 1
ATOM 550 O O . LEU A 1 66 ? 4.668 -7.497 0.631 1.00 87.88 66 LEU A O 1
ATOM 554 N N . LEU A 1 67 ? 4.153 -7.652 2.810 1.00 86.88 67 LEU A N 1
ATOM 555 C CA . LEU A 1 67 ? 3.352 -6.431 2.847 1.00 86.88 67 LEU A CA 1
ATOM 556 C C . LEU A 1 67 ? 4.179 -5.215 2.409 1.00 86.88 67 LEU A C 1
ATOM 558 O O . LEU A 1 67 ? 3.750 -4.454 1.545 1.00 86.88 67 LEU A O 1
ATOM 562 N N . LYS A 1 68 ? 5.384 -5.067 2.967 1.00 85.38 68 LYS A N 1
ATOM 563 C CA . LYS A 1 68 ? 6.308 -3.993 2.605 1.00 85.38 68 LYS A CA 1
ATOM 564 C C . LYS A 1 68 ? 6.719 -4.066 1.133 1.00 85.38 68 LYS A C 1
ATOM 566 O O . LYS A 1 68 ? 6.654 -3.048 0.455 1.00 85.38 68 LYS A O 1
ATOM 571 N N . ASP A 1 69 ? 7.074 -5.246 0.632 1.00 88.00 69 ASP A N 1
ATOM 572 C CA . ASP A 1 69 ? 7.489 -5.431 -0.762 1.00 88.00 69 ASP A CA 1
ATOM 573 C C . ASP A 1 69 ? 6.381 -5.023 -1.745 1.00 88.00 69 ASP A C 1
ATOM 575 O O . ASP A 1 69 ? 6.657 -4.428 -2.787 1.00 88.00 69 ASP A O 1
ATOM 579 N N . VAL A 1 70 ? 5.115 -5.301 -1.411 1.00 88.81 70 VAL A N 1
ATOM 580 C CA . VAL A 1 70 ? 3.970 -4.866 -2.221 1.00 88.81 70 VAL A CA 1
ATOM 581 C C . VAL A 1 70 ? 3.789 -3.348 -2.149 1.00 88.81 70 VAL A C 1
ATOM 583 O O . VAL A 1 70 ? 3.596 -2.720 -3.189 1.00 88.81 70 VAL A O 1
ATOM 586 N N . LEU A 1 71 ? 3.886 -2.738 -0.964 1.00 86.62 71 LEU A N 1
ATOM 587 C CA . LEU A 1 71 ? 3.794 -1.278 -0.807 1.00 86.62 71 LEU A CA 1
ATOM 588 C C . LEU A 1 71 ? 4.919 -0.543 -1.551 1.00 86.62 71 LEU A C 1
ATOM 590 O O . LEU A 1 71 ? 4.671 0.481 -2.191 1.00 86.62 71 LEU A O 1
ATOM 594 N N . ASP A 1 72 ? 6.128 -1.104 -1.553 1.00 87.25 72 ASP A N 1
ATOM 595 C CA . ASP A 1 72 ? 7.280 -0.560 -2.273 1.00 87.25 72 ASP A CA 1
ATOM 596 C C . ASP A 1 72 ? 7.033 -0.500 -3.797 1.00 87.25 72 ASP A C 1
ATOM 598 O O . ASP A 1 72 ? 7.611 0.350 -4.476 1.00 87.25 72 ASP A O 1
ATOM 602 N N . ILE A 1 73 ? 6.132 -1.325 -4.355 1.00 89.50 73 ILE A N 1
ATOM 603 C CA . ILE A 1 73 ? 5.715 -1.231 -5.768 1.00 89.50 73 ILE A CA 1
ATOM 604 C C . ILE A 1 73 ? 4.880 0.034 -6.009 1.00 89.50 73 ILE A C 1
ATOM 606 O O . ILE A 1 73 ? 5.150 0.761 -6.969 1.00 89.50 73 ILE A O 1
ATOM 610 N N . PHE A 1 74 ? 3.904 0.323 -5.141 1.00 88.06 74 PHE A N 1
ATOM 611 C CA . PHE A 1 74 ? 3.057 1.521 -5.245 1.00 88.06 74 PHE A CA 1
ATOM 612 C C . PHE A 1 74 ? 3.886 2.810 -5.142 1.00 88.06 74 PHE A C 1
ATOM 614 O O . PHE A 1 74 ? 3.651 3.764 -5.882 1.00 88.06 74 PHE A O 1
ATOM 621 N N . VAL A 1 75 ? 4.911 2.820 -4.284 1.00 88.00 75 VAL A N 1
ATOM 622 C CA . VAL A 1 75 ? 5.861 3.939 -4.164 1.00 88.00 75 VAL A CA 1
ATOM 623 C C . VAL A 1 75 ? 6.827 3.991 -5.355 1.00 88.00 75 VAL A C 1
ATOM 625 O O . VAL A 1 75 ? 7.101 5.058 -5.911 1.00 88.00 75 VAL A O 1
ATOM 628 N N . GLY A 1 76 ? 7.353 2.838 -5.773 1.00 86.88 76 GLY A N 1
ATOM 629 C CA . GLY A 1 76 ? 8.380 2.736 -6.809 1.00 86.88 76 GLY A CA 1
ATOM 630 C C . GLY A 1 76 ? 7.919 3.202 -8.190 1.00 86.88 76 GLY A C 1
ATOM 631 O O . GLY A 1 76 ? 8.719 3.744 -8.954 1.00 86.88 76 GLY A O 1
ATOM 632 N N . ILE A 1 77 ? 6.631 3.053 -8.503 1.00 88.06 77 ILE A N 1
ATOM 633 C CA . ILE A 1 77 ? 6.058 3.458 -9.797 1.00 88.06 77 ILE A CA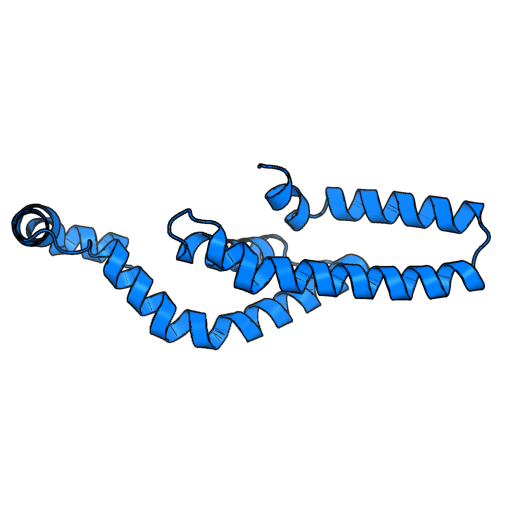 1
ATOM 634 C C . ILE A 1 77 ? 6.029 4.970 -9.984 1.00 88.06 77 ILE A C 1
ATOM 636 O O . ILE A 1 77 ? 6.185 5.453 -11.105 1.00 88.06 77 ILE A O 1
ATOM 640 N N . GLY A 1 78 ? 5.921 5.730 -8.897 1.00 83.00 78 GLY A N 1
ATOM 641 C CA . GLY A 1 78 ? 5.982 7.185 -8.951 1.00 83.00 78 GLY A CA 1
ATOM 642 C C . GLY A 1 78 ? 7.385 7.753 -9.162 1.00 83.00 78 GLY A C 1
ATOM 643 O O . GLY A 1 78 ? 7.532 8.972 -9.157 1.00 83.00 78 GLY A O 1
ATOM 644 N N . MET A 1 79 ? 8.424 6.920 -9.320 1.00 78.50 79 MET A N 1
ATOM 645 C CA . MET A 1 79 ? 9.824 7.369 -9.416 1.00 78.50 79 MET A CA 1
ATOM 646 C C . MET A 1 79 ? 10.238 8.282 -8.253 1.00 78.50 79 MET A C 1
ATOM 648 O O . MET A 1 79 ? 10.922 9.287 -8.439 1.00 78.50 79 MET A O 1
ATOM 652 N N . GLY A 1 80 ? 9.781 7.959 -7.043 1.00 73.25 80 GLY A N 1
ATOM 653 C CA . GLY A 1 80 ? 9.999 8.783 -5.852 1.00 73.25 80 GLY A CA 1
ATOM 654 C C . GLY A 1 80 ? 8.911 9.830 -5.596 1.00 73.25 80 GLY A C 1
ATOM 655 O O . GLY A 1 80 ? 8.934 10.465 -4.545 1.00 73.25 80 GLY A O 1
ATOM 656 N N . LYS A 1 81 ? 7.931 9.989 -6.494 1.00 83.19 81 LYS A N 1
ATOM 657 C CA . LYS A 1 81 ? 6.682 10.700 -6.194 1.00 83.19 81 LYS A CA 1
ATOM 658 C C . LYS A 1 81 ? 5.710 9.776 -5.470 1.00 83.19 81 LYS A C 1
ATOM 660 O O . LYS A 1 81 ? 5.536 8.627 -5.861 1.00 83.19 81 LYS A O 1
ATOM 665 N N . MET A 1 82 ? 5.026 10.313 -4.466 1.00 85.56 82 MET A N 1
ATOM 666 C CA . MET A 1 82 ? 4.046 9.561 -3.674 1.00 85.56 82 MET A CA 1
ATOM 667 C C . MET A 1 82 ? 2.644 9.549 -4.289 1.00 85.56 82 MET A C 1
ATOM 669 O O . MET A 1 82 ? 1.790 8.832 -3.793 1.00 85.56 82 MET A O 1
ATOM 673 N N . GLU A 1 83 ? 2.415 10.270 -5.392 1.00 88.00 83 GLU A N 1
ATOM 674 C CA . GLU A 1 83 ? 1.087 10.433 -6.007 1.00 88.00 83 GLU A CA 1
ATOM 675 C C . GLU A 1 83 ? 0.378 9.094 -6.281 1.00 88.00 83 GLU A C 1
ATOM 677 O O . GLU A 1 83 ? -0.820 8.973 -6.048 1.00 88.00 83 GLU A O 1
ATOM 682 N N . TYR A 1 84 ? 1.095 8.071 -6.755 1.00 88.44 84 TYR A N 1
ATOM 683 C CA . TYR A 1 84 ? 0.498 6.756 -7.029 1.00 88.44 84 TYR A CA 1
ATOM 684 C C . TYR A 1 84 ? 0.177 5.996 -5.744 1.00 88.44 84 TYR A C 1
ATOM 686 O O . TYR A 1 84 ? -0.888 5.399 -5.633 1.00 88.44 84 TYR A O 1
ATOM 694 N N . TYR A 1 85 ? 1.061 6.062 -4.749 1.00 88.94 85 TYR A N 1
ATOM 695 C CA . TYR A 1 85 ? 0.790 5.492 -3.435 1.00 88.94 85 TYR A CA 1
ATOM 696 C C . TYR A 1 85 ? -0.437 6.149 -2.788 1.00 88.94 85 TYR A C 1
ATOM 698 O O . TYR A 1 85 ? -1.341 5.442 -2.349 1.00 88.94 85 TYR A O 1
ATOM 706 N N . GLU A 1 86 ? -0.503 7.481 -2.793 1.00 89.38 86 GLU A N 1
ATOM 707 C CA . GLU A 1 86 ? -1.610 8.246 -2.213 1.00 89.38 86 GLU A CA 1
ATOM 708 C C . GLU A 1 86 ? -2.944 7.894 -2.887 1.00 89.38 86 GLU A C 1
ATOM 710 O O . GLU A 1 86 ? -3.894 7.466 -2.228 1.00 89.38 86 GLU A O 1
ATOM 715 N N . ASN A 1 87 ? -2.996 8.010 -4.218 1.00 90.94 87 ASN A N 1
ATOM 716 C CA . ASN A 1 87 ? -4.243 7.885 -4.971 1.00 90.94 87 ASN A CA 1
ATOM 717 C C . ASN A 1 87 ? -4.699 6.430 -5.160 1.00 90.94 87 ASN A C 1
ATOM 719 O O . ASN A 1 87 ? -5.897 6.145 -5.095 1.00 90.94 87 ASN A O 1
ATOM 723 N N . ASP A 1 88 ? -3.777 5.499 -5.428 1.00 91.44 88 ASP A N 1
ATOM 724 C CA . ASP A 1 88 ? -4.149 4.118 -5.750 1.00 91.44 88 ASP A CA 1
ATOM 725 C C . ASP A 1 88 ? -4.278 3.234 -4.499 1.00 91.44 88 ASP A C 1
ATOM 727 O O . ASP A 1 88 ? -5.034 2.254 -4.534 1.00 91.44 88 ASP A O 1
ATOM 731 N N . PHE A 1 89 ? -3.583 3.570 -3.401 1.00 90.38 89 PHE A N 1
ATOM 732 C CA . PHE A 1 89 ? -3.530 2.757 -2.182 1.00 90.38 89 PHE A CA 1
ATOM 733 C C . PHE A 1 89 ? -4.014 3.490 -0.921 1.00 90.38 89 PHE A C 1
ATOM 735 O O . PHE A 1 89 ? -4.997 3.053 -0.316 1.00 90.38 89 PHE A O 1
ATOM 742 N N . GLU A 1 90 ? -3.348 4.575 -0.514 1.00 89.38 90 GLU A N 1
ATOM 743 C CA . GLU A 1 90 ? -3.536 5.218 0.795 1.00 89.38 90 GLU A CA 1
ATOM 744 C C . GLU A 1 90 ? -4.977 5.682 1.010 1.00 89.38 90 GLU A C 1
ATOM 746 O O . GLU A 1 90 ? -5.597 5.325 2.012 1.00 89.38 90 GLU A O 1
ATOM 751 N N . ASP A 1 91 ? -5.549 6.394 0.041 1.00 91.06 91 ASP A N 1
ATOM 752 C CA . ASP A 1 91 ? -6.916 6.910 0.116 1.00 91.06 91 ASP A CA 1
ATOM 753 C C . ASP A 1 91 ? -7.947 5.807 0.375 1.00 91.06 91 ASP A C 1
ATOM 755 O O . ASP A 1 91 ? -8.877 5.952 1.176 1.00 91.06 91 ASP A O 1
ATOM 759 N N . ALA A 1 92 ? -7.800 4.681 -0.321 1.00 91.56 92 ALA A N 1
ATOM 760 C CA . ALA A 1 92 ? -8.686 3.540 -0.169 1.00 91.56 92 ALA A CA 1
ATOM 761 C C . ALA A 1 92 ? -8.444 2.819 1.165 1.00 91.56 92 ALA A C 1
ATOM 763 O O . ALA A 1 92 ? -9.404 2.435 1.837 1.00 91.56 92 ALA A O 1
ATOM 764 N N . MET A 1 93 ? -7.184 2.697 1.587 1.00 89.19 93 MET A N 1
ATOM 765 C CA . MET A 1 93 ? -6.813 2.084 2.858 1.00 89.19 93 MET A CA 1
ATOM 766 C C . MET A 1 93 ? -7.315 2.892 4.064 1.00 89.19 93 MET A C 1
ATOM 768 O O . MET A 1 93 ? -7.842 2.321 5.023 1.00 89.19 93 MET A O 1
ATOM 772 N N . LEU A 1 94 ? -7.217 4.222 4.017 1.00 90.38 94 LEU A N 1
ATOM 773 C CA . LEU A 1 94 ? -7.735 5.119 5.052 1.00 90.38 94 LEU A CA 1
ATOM 774 C C . LEU A 1 94 ? -9.260 5.037 5.143 1.00 90.38 94 LEU A C 1
ATOM 776 O O . LEU A 1 94 ? -9.799 4.894 6.241 1.00 90.38 94 LEU A O 1
ATOM 780 N N . LYS A 1 95 ? -9.963 5.041 4.001 1.00 92.56 95 LYS A N 1
ATOM 781 C CA . LYS A 1 95 ? -11.422 4.831 3.958 1.00 92.56 95 LYS A CA 1
ATOM 782 C C . LYS A 1 95 ? -11.814 3.482 4.556 1.00 92.56 95 LYS A C 1
ATOM 784 O O . LYS A 1 95 ? -12.755 3.415 5.347 1.00 92.56 95 LYS A O 1
ATOM 789 N N . HIS A 1 96 ? -11.082 2.422 4.216 1.00 91.31 96 HIS A N 1
ATOM 790 C CA . HIS A 1 96 ? -11.315 1.089 4.761 1.00 91.31 96 HIS A CA 1
ATOM 791 C C . HIS A 1 96 ? -11.112 1.054 6.284 1.00 91.31 96 HIS A C 1
ATOM 793 O O . HIS A 1 96 ? -11.968 0.575 7.025 1.00 91.31 96 HIS A O 1
ATOM 799 N N . THR A 1 97 ? -10.014 1.638 6.760 1.00 90.69 97 THR A N 1
ATOM 800 C CA . THR A 1 97 ? -9.669 1.728 8.186 1.00 90.69 97 THR A CA 1
ATOM 801 C C . THR A 1 97 ? -10.707 2.520 8.977 1.00 90.69 97 THR A C 1
ATOM 803 O O . THR A 1 97 ? -11.149 2.076 10.037 1.00 90.69 97 THR A O 1
ATOM 806 N N . ALA A 1 98 ? -11.156 3.659 8.445 1.00 91.31 98 ALA A N 1
ATOM 807 C CA . ALA A 1 98 ? -12.209 4.462 9.058 1.00 91.31 98 ALA A C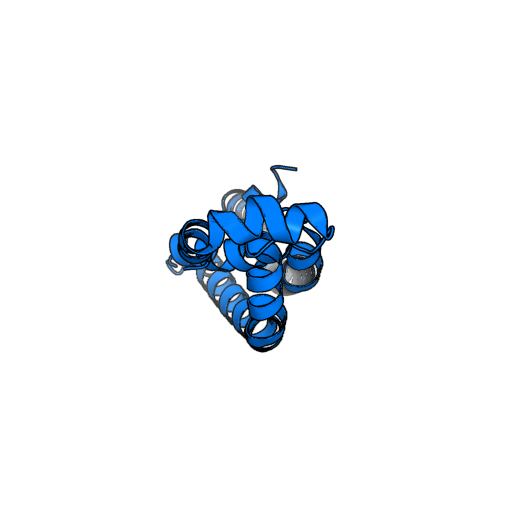A 1
ATOM 808 C C . ALA A 1 98 ? -13.523 3.672 9.176 1.00 91.31 98 ALA A C 1
ATOM 810 O O . ALA A 1 98 ? -14.163 3.689 10.229 1.00 91.31 98 ALA A O 1
ATOM 811 N N . ALA A 1 99 ? -13.905 2.930 8.131 1.00 94.19 99 ALA A N 1
ATOM 812 C CA . ALA A 1 99 ? -15.093 2.081 8.158 1.00 94.19 99 ALA A CA 1
ATOM 813 C C . ALA A 1 99 ? -14.967 0.930 9.173 1.00 94.19 99 ALA A C 1
ATOM 815 O O . ALA A 1 99 ? -15.922 0.654 9.902 1.00 94.19 99 ALA A O 1
ATOM 816 N N . TYR A 1 100 ? -13.802 0.282 9.251 1.00 92.19 100 TYR A N 1
ATOM 817 C CA . TYR A 1 100 ? -13.523 -0.783 10.216 1.00 92.19 100 TYR A CA 1
ATOM 818 C C . TYR A 1 100 ? -13.671 -0.291 11.662 1.00 92.19 100 TYR A C 1
ATOM 820 O O . TYR A 1 100 ? -14.462 -0.846 12.429 1.00 92.19 100 TYR A O 1
ATOM 828 N N . TYR A 1 101 ? -12.986 0.800 12.021 1.00 92.12 101 TYR A N 1
ATOM 829 C CA . TYR A 1 101 ? -13.049 1.337 13.380 1.00 92.12 101 TYR A CA 1
ATOM 830 C C . TYR A 1 101 ? -14.403 1.951 13.717 1.00 92.12 101 TYR A C 1
ATOM 832 O O . TYR A 1 101 ? -14.844 1.827 14.855 1.00 92.12 101 TYR A O 1
ATOM 840 N N . SER A 1 102 ? -15.110 2.536 12.745 1.00 94.12 102 SER A N 1
ATOM 841 C CA . SER A 1 102 ? -16.485 2.996 12.955 1.00 94.12 102 SER A CA 1
ATOM 842 C C . SER A 1 102 ? -17.406 1.840 13.362 1.00 94.12 102 SER A C 1
ATOM 844 O O . SER A 1 102 ? -18.150 1.975 14.333 1.00 94.12 102 SER A O 1
ATOM 846 N N . ARG A 1 103 ? -17.306 0.681 12.693 1.00 93.50 103 ARG A N 1
ATOM 847 C CA . ARG A 1 103 ? -18.090 -0.518 13.038 1.00 93.50 103 ARG A CA 1
ATOM 848 C C . ARG A 1 103 ? -17.703 -1.087 14.404 1.00 93.50 103 ARG A C 1
ATOM 850 O O . ARG A 1 103 ? -18.593 -1.363 15.206 1.00 93.50 103 ARG A O 1
ATOM 857 N N . LYS A 1 104 ? -16.402 -1.233 14.692 1.00 91.06 104 LYS A N 1
ATOM 858 C CA . LYS A 1 104 ? -15.920 -1.712 16.005 1.00 91.06 104 LYS A CA 1
ATOM 859 C C . LYS A 1 104 ? -16.372 -0.786 17.135 1.00 91.06 104 LYS A C 1
ATOM 861 O O . LYS A 1 104 ? -16.897 -1.271 18.130 1.00 91.06 104 LYS A O 1
ATOM 866 N N . ALA A 1 105 ? -16.258 0.531 16.953 1.00 91.56 105 ALA A N 1
ATOM 867 C CA . ALA A 1 105 ? -16.696 1.507 17.944 1.00 91.56 105 ALA A CA 1
ATOM 868 C C . ALA A 1 105 ? -18.204 1.421 18.215 1.00 91.56 105 ALA A C 1
ATOM 870 O O . ALA A 1 105 ? -18.612 1.445 19.372 1.00 91.56 105 ALA A O 1
ATOM 871 N N . SER A 1 106 ? -19.036 1.261 17.177 1.00 92.75 106 SER A N 1
ATOM 872 C CA . SER A 1 106 ? -20.480 1.053 17.360 1.00 92.75 106 SER A CA 1
ATOM 873 C C . SER A 1 106 ? -20.810 -0.220 18.149 1.00 92.75 106 SER A C 1
ATOM 875 O O . SER A 1 106 ? -21.753 -0.192 18.933 1.00 92.75 106 SER A O 1
ATOM 877 N N . SER A 1 107 ? -20.040 -1.303 17.985 1.00 92.00 107 SER A N 1
ATOM 878 C CA . SER A 1 107 ? -20.188 -2.532 18.788 1.00 92.00 107 SER A CA 1
ATOM 879 C C . SER A 1 107 ? -19.814 -2.282 20.250 1.00 92.00 107 SER A C 1
ATOM 881 O O . SER A 1 107 ? -20.618 -2.501 21.152 1.00 92.00 107 SER A O 1
ATOM 883 N N . TRP A 1 108 ? -18.620 -1.731 20.484 1.00 91.88 108 TRP A N 1
ATOM 884 C CA . TRP A 1 108 ? -18.078 -1.531 21.830 1.00 91.88 108 TRP A CA 1
ATOM 885 C C . TRP A 1 108 ? -18.885 -0.541 22.667 1.00 91.88 108 TRP A C 1
ATOM 887 O O . TRP A 1 108 ? -19.020 -0.736 23.865 1.00 91.88 108 TRP A O 1
ATOM 897 N N . ILE A 1 109 ? -19.474 0.494 22.062 1.00 90.12 109 ILE A N 1
ATOM 898 C CA . ILE A 1 109 ? -20.336 1.441 22.792 1.00 90.12 109 ILE A CA 1
ATOM 899 C C . ILE A 1 109 ? -21.579 0.749 23.380 1.00 90.12 109 ILE A C 1
ATOM 901 O O . ILE A 1 109 ? -22.102 1.199 24.398 1.00 90.12 109 ILE A O 1
ATOM 905 N N . VAL A 1 110 ? -22.072 -0.315 22.738 1.00 91.31 110 VAL A N 1
ATOM 906 C CA . VAL A 1 110 ? -23.241 -1.076 23.205 1.00 91.31 110 VAL A CA 1
ATOM 907 C C . VAL A 1 110 ? -22.835 -2.170 24.193 1.00 91.31 110 VAL A C 1
ATOM 909 O O . VAL A 1 110 ? -23.567 -2.437 25.144 1.00 91.31 110 VAL A O 1
ATOM 912 N N . GLU A 1 111 ? -21.692 -2.812 23.956 1.00 89.62 111 GLU A N 1
ATOM 913 C CA . GLU A 1 111 ? -21.253 -4.009 24.682 1.00 89.62 111 GLU A CA 1
ATOM 914 C C . GLU A 1 111 ? -20.408 -3.704 25.928 1.00 89.62 111 GLU A C 1
ATOM 916 O O . GLU A 1 111 ? -20.459 -4.464 26.895 1.00 89.62 111 GLU A O 1
ATOM 921 N N . ASP A 1 112 ? -19.646 -2.608 25.927 1.00 87.81 112 ASP A N 1
ATOM 922 C CA . ASP A 1 112 ? -18.638 -2.309 26.944 1.00 87.81 112 ASP A CA 1
ATOM 923 C C . ASP A 1 112 ? -19.000 -1.101 27.821 1.00 87.81 112 ASP A C 1
ATOM 925 O O . ASP A 1 112 ? -19.794 -0.227 27.466 1.00 87.81 112 ASP A O 1
ATOM 929 N N . SER A 1 113 ? -18.353 -1.012 28.987 1.00 91.44 113 SER A N 1
ATOM 930 C CA . SER A 1 113 ? -18.407 0.193 29.811 1.00 91.44 113 SER A CA 1
ATOM 931 C C . SER A 1 113 ? -17.570 1.324 29.191 1.00 91.44 113 SER A C 1
ATOM 933 O O . SER A 1 113 ? -16.604 1.087 28.465 1.00 91.44 113 SER A O 1
ATOM 935 N N . CYS A 1 114 ? -17.905 2.582 29.501 1.00 88.38 114 CYS A N 1
ATOM 936 C CA . CYS A 1 114 ? -17.165 3.743 28.988 1.00 88.38 114 CYS A CA 1
ATOM 937 C C . CYS A 1 114 ? -15.643 3.682 29.281 1.00 88.38 114 CYS A C 1
ATOM 939 O O . CYS A 1 114 ? -14.862 3.918 28.357 1.00 88.38 114 CYS A O 1
ATOM 941 N N . PRO A 1 115 ? -15.179 3.311 30.496 1.00 91.94 115 PRO A N 1
ATOM 942 C CA . PRO A 1 115 ? -13.751 3.102 30.751 1.00 91.94 115 PRO A CA 1
ATOM 943 C C . PRO A 1 115 ? -13.108 2.030 29.859 1.00 91.94 115 PRO A C 1
ATOM 945 O O . PRO A 1 115 ? -12.020 2.254 29.330 1.00 91.94 115 PRO A O 1
ATOM 948 N N . ASP A 1 116 ? -13.786 0.899 29.649 1.00 90.81 116 ASP A N 1
ATOM 949 C CA . ASP A 1 116 ? -13.261 -0.208 28.839 1.00 90.81 116 ASP A CA 1
ATOM 950 C C . ASP A 1 116 ? -13.162 0.176 27.358 1.00 90.81 116 ASP A C 1
ATOM 952 O O . ASP A 1 116 ? -12.163 -0.121 26.700 1.00 90.81 116 ASP A O 1
ATOM 956 N N . TYR A 1 117 ? -14.156 0.906 26.843 1.00 91.44 117 TYR A N 1
ATOM 957 C CA . TYR A 1 117 ? -14.123 1.478 25.497 1.00 91.44 117 TYR A CA 1
ATOM 958 C C . TYR A 1 117 ? -12.903 2.387 25.298 1.00 91.44 117 TYR A C 1
ATOM 960 O O . TYR A 1 117 ? -12.188 2.263 24.302 1.00 91.44 117 TYR A O 1
ATOM 968 N N . MET A 1 118 ? -12.641 3.289 26.252 1.00 91.69 118 MET A N 1
ATOM 969 C CA . MET A 1 118 ? -11.518 4.227 26.168 1.00 91.69 118 MET A CA 1
ATOM 970 C C . MET A 1 118 ? -10.169 3.500 26.155 1.00 91.69 118 MET A C 1
ATOM 972 O O . MET A 1 118 ? -9.300 3.850 25.355 1.00 91.69 118 MET A O 1
ATOM 976 N N . LEU A 1 119 ? -10.017 2.452 26.972 1.00 93.50 119 LEU A N 1
ATOM 977 C CA . LEU A 1 119 ? -8.815 1.613 26.979 1.00 93.50 119 LEU A CA 1
ATOM 978 C C . LEU A 1 119 ? -8.621 0.879 25.644 1.00 93.50 119 LEU A C 1
ATOM 980 O O . LEU A 1 119 ? -7.526 0.913 25.080 1.00 93.50 119 LEU A O 1
ATOM 984 N N . LYS A 1 120 ? -9.680 0.270 25.092 1.00 90.75 120 LYS A N 1
ATOM 985 C CA . LYS A 1 120 ? -9.622 -0.408 23.783 1.00 90.75 120 LYS A CA 1
ATOM 986 C C . LYS A 1 120 ? -9.263 0.561 22.656 1.00 90.75 120 LYS A C 1
ATOM 988 O O . LYS A 1 120 ? -8.469 0.215 21.780 1.00 90.75 120 LYS A O 1
ATOM 993 N N . ALA A 1 121 ? -9.819 1.772 22.674 1.00 90.81 121 ALA A N 1
ATOM 994 C CA . ALA A 1 121 ? -9.518 2.803 21.686 1.00 90.81 121 ALA A CA 1
ATOM 995 C C . ALA A 1 121 ? -8.041 3.235 21.739 1.00 90.81 121 ALA A C 1
ATOM 997 O O . ALA A 1 121 ? -7.396 3.346 20.693 1.00 90.81 121 ALA A O 1
ATOM 998 N N . GLU A 1 122 ? -7.486 3.426 22.940 1.00 90.81 122 GLU A N 1
ATOM 999 C CA . GLU A 1 122 ? -6.070 3.762 23.125 1.00 90.81 122 GLU A CA 1
ATOM 1000 C C . GLU A 1 122 ? -5.146 2.632 22.645 1.00 90.81 122 GLU A C 1
ATOM 1002 O O . GLU A 1 122 ? -4.181 2.882 21.916 1.00 90.81 122 GLU A O 1
ATOM 1007 N N . GLU A 1 123 ? -5.466 1.380 22.980 1.00 90.31 123 GLU A N 1
ATOM 1008 C CA . GLU A 1 123 ? -4.697 0.218 22.534 1.00 90.31 123 GLU A CA 1
ATOM 1009 C C . GLU A 1 123 ? -4.712 0.082 21.004 1.00 90.31 123 GLU A C 1
ATOM 1011 O O . GLU A 1 123 ? -3.669 -0.153 20.390 1.00 90.31 123 GLU A O 1
ATOM 1016 N N . CYS A 1 124 ? -5.870 0.286 20.369 1.00 88.12 124 CYS A N 1
ATOM 1017 C CA . CYS A 1 124 ? -5.993 0.270 18.912 1.00 88.12 124 CYS A CA 1
ATOM 1018 C C . CYS A 1 124 ? -5.137 1.352 18.257 1.00 88.12 124 CYS A C 1
ATOM 1020 O O . CYS A 1 124 ? -4.409 1.066 17.309 1.00 88.12 124 CYS A O 1
ATOM 1022 N N . LEU A 1 125 ? -5.168 2.576 18.792 1.00 87.19 125 LEU A N 1
ATOM 1023 C CA . LEU A 1 125 ? -4.346 3.671 18.285 1.00 87.19 125 LEU A CA 1
ATOM 1024 C C . LEU A 1 125 ? -2.849 3.360 18.407 1.00 87.19 125 LEU A C 1
ATOM 1026 O O . LEU A 1 125 ? -2.069 3.702 17.517 1.00 87.19 125 LEU A O 1
ATOM 1030 N N . LYS A 1 126 ? -2.435 2.711 19.500 1.00 87.62 126 LYS A N 1
ATOM 1031 C CA . LYS A 1 126 ? -1.047 2.284 19.695 1.00 87.62 126 LYS A CA 1
ATOM 1032 C C . LYS A 1 126 ? -0.641 1.203 18.689 1.00 87.62 126 LYS A C 1
ATOM 1034 O O . LYS A 1 126 ? 0.398 1.349 18.052 1.00 87.62 126 LYS A O 1
ATOM 1039 N N . LYS A 1 127 ? -1.473 0.174 18.497 1.00 83.94 127 LYS A N 1
ATOM 1040 C CA . LYS A 1 127 ? -1.232 -0.906 17.521 1.00 83.94 127 LYS A CA 1
ATOM 1041 C C . LYS A 1 127 ? -1.120 -0.380 16.094 1.00 83.94 127 LYS A C 1
ATOM 1043 O O . LYS A 1 127 ? -0.233 -0.801 15.362 1.00 83.94 127 LYS A O 1
ATOM 1048 N N . GLU A 1 128 ? -1.969 0.570 15.718 1.00 83.25 128 GLU A N 1
ATOM 1049 C CA . GLU A 1 128 ? -1.923 1.212 14.402 1.00 83.25 128 GLU A CA 1
ATOM 1050 C C . GLU A 1 128 ? -0.630 2.021 14.213 1.00 83.25 128 GLU A C 1
ATOM 1052 O O . GLU A 1 128 ? 0.022 1.902 13.181 1.00 83.25 128 GLU A O 1
ATOM 1057 N N . LYS A 1 129 ? -0.170 2.757 15.235 1.00 79.62 129 LYS A N 1
ATOM 1058 C CA . LYS A 1 129 ? 1.133 3.453 15.189 1.00 79.62 129 LYS A CA 1
ATOM 1059 C C . LYS A 1 129 ? 2.331 2.502 15.094 1.00 79.62 129 LYS A C 1
ATOM 1061 O O . LYS A 1 129 ? 3.337 2.860 14.487 1.00 79.62 129 LYS A O 1
ATOM 1066 N N . GLU A 1 130 ? 2.248 1.330 15.720 1.00 76.38 130 GLU A N 1
ATOM 1067 C CA . GLU A 1 130 ? 3.290 0.295 15.664 1.00 76.38 130 GLU A CA 1
ATOM 1068 C C . GLU A 1 130 ? 3.260 -0.504 14.348 1.00 76.38 130 GLU A C 1
ATOM 1070 O O . GLU A 1 130 ? 4.293 -1.033 13.926 1.00 76.38 130 GLU A O 1
ATOM 1075 N N . CYS A 1 131 ? 2.108 -0.581 13.673 1.00 67.56 131 CYS A N 1
ATOM 1076 C CA . CYS A 1 131 ? 2.001 -1.182 12.349 1.00 67.56 131 CYS A CA 1
ATOM 1077 C C . CYS A 1 131 ? 2.735 -0.329 11.308 1.00 67.56 131 CYS A C 1
ATOM 1079 O O . CYS A 1 131 ? 2.553 0.883 11.181 1.00 67.56 131 CYS A O 1
ATOM 1081 N N . LEU A 1 132 ? 3.576 -1.003 10.520 1.00 56.56 132 LEU A N 1
ATOM 1082 C CA . LEU A 1 132 ? 4.533 -0.388 9.596 1.00 56.56 132 LEU A CA 1
ATOM 1083 C C . LEU A 1 132 ? 3.891 0.569 8.579 1.00 56.56 132 LEU A C 1
ATOM 1085 O O . LEU A 1 132 ? 4.558 1.497 8.121 1.00 56.56 132 LEU A O 1
ATOM 1089 N N . ILE A 1 133 ? 2.609 0.389 8.266 1.00 58.12 133 ILE A N 1
ATOM 1090 C CA . ILE A 1 133 ? 1.877 1.197 7.284 1.00 58.12 133 ILE A CA 1
ATOM 1091 C C . ILE A 1 133 ? 1.765 2.654 7.739 1.00 58.12 133 ILE A C 1
ATOM 1093 O O . ILE A 1 133 ? 2.019 3.562 6.953 1.00 58.12 133 ILE A O 1
ATOM 1097 N N . ILE A 1 134 ? 1.479 2.899 9.020 1.00 51.69 134 ILE A N 1
ATOM 1098 C CA . ILE A 1 134 ? 1.433 4.266 9.554 1.00 51.69 134 ILE A CA 1
ATOM 1099 C C . ILE A 1 134 ? 2.841 4.793 9.837 1.00 51.69 134 ILE A C 1
ATOM 1101 O O . ILE A 1 134 ? 3.083 5.990 9.706 1.00 51.69 134 ILE A O 1
ATOM 1105 N N . SER A 1 135 ? 3.813 3.919 10.116 1.00 49.59 135 SER A N 1
ATOM 1106 C CA . SER A 1 135 ? 5.214 4.348 10.216 1.00 49.59 135 SER A CA 1
ATOM 1107 C C . SER A 1 135 ? 5.741 4.929 8.895 1.00 49.59 135 SER A C 1
ATOM 1109 O O . SER A 1 135 ? 6.454 5.925 8.926 1.00 49.59 135 SER A O 1
ATOM 1111 N N . MET A 1 136 ? 5.325 4.395 7.736 1.00 49.91 136 MET A N 1
ATOM 1112 C CA . MET A 1 136 ? 5.650 4.978 6.424 1.00 49.91 136 MET A CA 1
ATOM 1113 C C . MET A 1 136 ? 4.943 6.323 6.188 1.00 49.91 136 MET A C 1
ATOM 1115 O O . MET A 1 136 ? 5.508 7.195 5.534 1.00 49.91 136 MET A O 1
ATOM 1119 N N . LEU A 1 137 ? 3.757 6.528 6.771 1.00 47.66 137 LEU A N 1
ATOM 1120 C CA . LEU A 1 137 ? 3.023 7.800 6.729 1.00 47.66 137 LEU A CA 1
ATOM 1121 C C . LEU A 1 137 ? 3.637 8.886 7.629 1.00 47.66 137 LEU A C 1
ATOM 1123 O O . LEU A 1 137 ? 3.515 10.072 7.331 1.00 47.66 137 LEU A O 1
ATOM 1127 N N . LEU A 1 138 ? 4.307 8.492 8.718 1.00 37.28 138 LEU A N 1
ATOM 1128 C CA . LEU A 1 138 ? 4.902 9.397 9.710 1.00 37.28 138 LEU A CA 1
ATOM 1129 C C . LEU A 1 138 ? 6.360 9.798 9.419 1.00 37.28 138 LEU A C 1
ATOM 1131 O O . LEU A 1 138 ? 6.897 10.630 10.145 1.00 37.28 138 LEU A O 1
ATOM 1135 N N . VAL A 1 139 ? 7.002 9.258 8.375 1.00 40.25 139 VAL A N 1
ATOM 1136 C CA . VAL A 1 139 ? 8.326 9.721 7.885 1.00 40.25 139 VAL A CA 1
ATOM 1137 C C . VAL A 1 139 ? 8.161 10.783 6.778 1.00 40.25 139 VAL A C 1
ATOM 1139 O O . VAL A 1 139 ? 8.966 10.882 5.853 1.00 40.25 139 VAL A O 1
ATOM 1142 N N . ARG A 1 140 ? 7.093 11.582 6.869 1.00 46.00 140 ARG A N 1
ATOM 1143 C CA . ARG A 1 140 ? 6.964 12.867 6.171 1.00 46.00 140 ARG A CA 1
ATOM 1144 C C . ARG A 1 140 ? 7.531 13.994 7.022 1.00 46.00 140 ARG A C 1
ATOM 1146 O O . ARG A 1 140 ? 7.266 13.991 8.243 1.00 46.00 140 ARG A O 1
#

Sequence (140 aa):
MIKWLSRFFHYLERFFIARRSLSGLDEVGLMCFRDLVYEELKGKARDAVTVLIDKEREGEQIDRGLLKDVLDIFVGIGMGKMEYYENDFEDAMLKHTAAYYSRKASSWIVEDSCPDYMLKAEECLKKEKECLIISMLLVR